Protein AF-Q2IJP0-F1 (afdb_monomer_lite)

pLDDT: mean 80.89, std 16.35, range [37.72, 96.31]

Structure (mmCIF, N/CA/C/O backbone):
data_AF-Q2IJP0-F1
#
_entry.id   AF-Q2IJP0-F1
#
loop_
_atom_site.group_PDB
_atom_site.id
_atom_site.type_symbol
_atom_site.label_atom_id
_atom_site.label_alt_id
_atom_site.label_comp_id
_atom_site.label_asym_id
_atom_site.label_entity_id
_atom_site.label_seq_id
_atom_site.pdbx_PDB_ins_code
_atom_site.Cartn_x
_atom_site.Cartn_y
_atom_site.Cartn_z
_atom_site.occupancy
_atom_site.B_iso_or_equiv
_atom_site.auth_seq_id
_atom_site.auth_comp_id
_atom_site.auth_asym_id
_atom_site.auth_atom_id
_atom_site.pdbx_PDB_model_num
ATOM 1 N N . MET A 1 1 ? -20.922 7.094 10.586 1.00 50.00 1 MET A N 1
ATOM 2 C CA . MET A 1 1 ? -19.896 6.319 11.322 1.00 50.00 1 MET A CA 1
ATOM 3 C C . MET A 1 1 ? -20.159 4.842 11.074 1.00 50.00 1 MET A C 1
ATOM 5 O O . MET A 1 1 ? -21.201 4.371 11.501 1.00 50.00 1 MET A O 1
ATOM 9 N N . CYS A 1 2 ? -19.277 4.141 10.351 1.00 57.09 2 CYS A N 1
ATOM 10 C CA . CYS A 1 2 ? -19.444 2.716 10.001 1.00 57.09 2 CYS A CA 1
ATOM 11 C C . CYS A 1 2 ? -18.983 1.756 11.111 1.00 57.09 2 CYS A C 1
ATOM 13 O O . CYS A 1 2 ? -19.172 0.549 11.014 1.00 57.09 2 CYS A O 1
ATOM 15 N N . HIS A 1 3 ? -18.409 2.290 12.188 1.00 62.81 3 HIS A N 1
ATOM 16 C CA . HIS A 1 3 ? -18.015 1.566 13.387 1.00 62.81 3 HIS A CA 1
ATOM 17 C C . HIS A 1 3 ? -18.399 2.374 14.630 1.00 62.81 3 HIS A C 1
ATOM 19 O O . HIS A 1 3 ? -18.517 3.600 14.587 1.00 62.81 3 HIS A O 1
ATOM 25 N N . THR A 1 4 ? -18.607 1.676 15.738 1.00 60.59 4 THR A N 1
ATOM 26 C CA . THR A 1 4 ? -18.962 2.236 17.039 1.00 60.59 4 THR A CA 1
ATOM 27 C C . THR A 1 4 ? -17.952 1.771 18.072 1.00 60.59 4 THR A C 1
ATOM 29 O O . THR A 1 4 ? -17.681 0.573 18.182 1.00 60.59 4 THR A O 1
ATOM 32 N N . LEU A 1 5 ? -17.431 2.718 18.848 1.00 58.94 5 LEU A N 1
ATOM 33 C CA . LEU A 1 5 ? -16.660 2.435 20.048 1.00 58.94 5 LEU A CA 1
ATOM 34 C C . LEU A 1 5 ? -17.530 2.781 21.257 1.00 58.94 5 LEU A C 1
ATOM 36 O O . LEU A 1 5 ? -17.783 3.952 21.526 1.00 58.94 5 LEU A O 1
ATOM 40 N N . ALA A 1 6 ? -18.007 1.765 21.971 1.00 57.66 6 ALA A N 1
ATOM 41 C CA . ALA A 1 6 ? -18.849 1.951 23.149 1.00 57.66 6 ALA A CA 1
ATOM 42 C C . ALA A 1 6 ? -18.318 1.104 24.306 1.00 57.66 6 ALA A C 1
ATOM 44 O O . ALA A 1 6 ? -18.223 -0.117 24.192 1.00 57.66 6 ALA A O 1
ATOM 45 N N . ARG A 1 7 ? -17.978 1.751 25.432 1.00 59.66 7 ARG A N 1
ATOM 46 C CA . ARG A 1 7 ? -17.479 1.086 26.655 1.00 59.66 7 ARG A CA 1
ATOM 47 C C . ARG A 1 7 ? -16.293 0.142 26.387 1.00 59.66 7 ARG A C 1
ATOM 49 O O . ARG A 1 7 ? -16.276 -0.992 26.853 1.00 59.66 7 ARG A O 1
ATOM 56 N N . GLY A 1 8 ? -15.346 0.589 25.562 1.00 58.34 8 GLY A N 1
ATOM 57 C CA . GLY A 1 8 ? -14.178 -0.202 25.172 1.00 58.34 8 GLY A CA 1
ATOM 58 C C . GLY A 1 8 ? -14.460 -1.292 24.138 1.00 58.34 8 GLY A C 1
ATOM 59 O O . GLY A 1 8 ? -13.519 -1.891 23.658 1.00 58.34 8 GLY A O 1
ATOM 60 N N . ARG A 1 9 ? -15.702 -1.556 23.717 1.00 59.53 9 ARG A N 1
ATOM 61 C CA . ARG A 1 9 ? -15.970 -2.529 22.645 1.00 59.53 9 ARG A CA 1
ATOM 62 C C . ARG A 1 9 ? -15.964 -1.857 21.280 1.00 59.53 9 ARG A C 1
ATOM 64 O O . ARG A 1 9 ? -16.695 -0.886 21.074 1.00 59.53 9 ARG A O 1
ATOM 71 N N . PHE A 1 10 ? -15.164 -2.392 20.361 1.00 69.06 10 PHE A N 1
ATOM 72 C CA . PHE A 1 10 ? -15.124 -1.980 18.959 1.00 69.06 10 PHE A CA 1
ATOM 73 C C . PHE A 1 10 ? -16.057 -2.874 18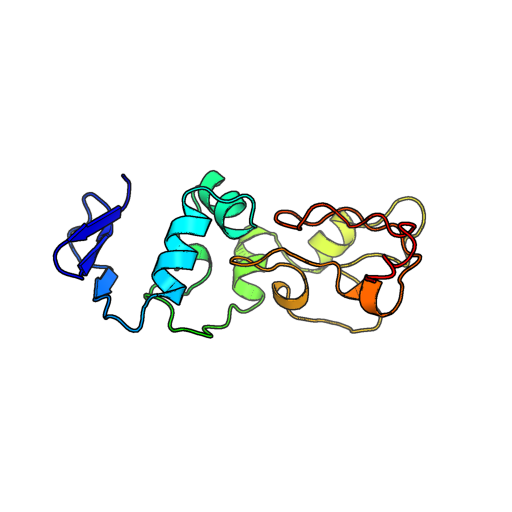.140 1.00 69.06 10 PHE A C 1
ATOM 75 O O . PHE A 1 10 ? -16.029 -4.098 18.269 1.00 69.06 10 PHE A O 1
ATOM 82 N N . GLY A 1 11 ? -16.900 -2.281 17.302 1.00 65.94 11 GLY A N 1
ATOM 83 C CA . GLY A 1 11 ? -17.802 -3.020 16.422 1.00 65.94 11 GLY A CA 1
ATOM 84 C C . GLY A 1 11 ? -18.221 -2.193 15.217 1.00 65.94 11 GLY A C 1
ATOM 85 O O . GLY A 1 11 ? -18.017 -0.983 15.192 1.00 65.94 11 GLY A O 1
ATOM 86 N N . LEU A 1 12 ? -18.812 -2.847 14.220 1.00 58.81 12 LEU A N 1
ATOM 87 C CA . LEU A 1 12 ? -19.403 -2.174 13.063 1.00 58.81 12 LEU A CA 1
ATOM 88 C C . LE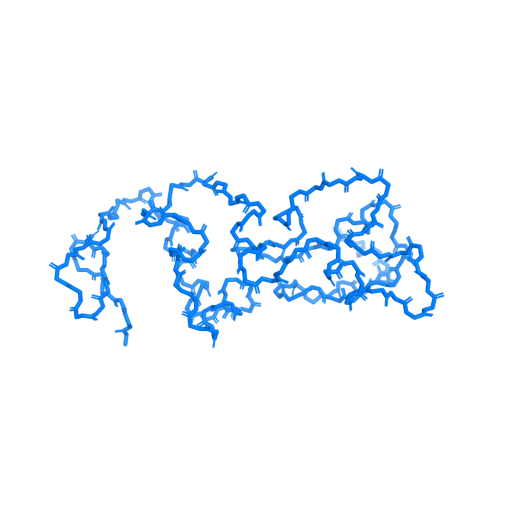U A 1 12 ? -20.749 -1.551 13.447 1.00 58.81 12 LEU A C 1
ATOM 90 O O . LEU A 1 12 ? -21.517 -2.137 14.212 1.00 58.81 12 LEU A O 1
ATOM 94 N N . ALA A 1 13 ? -21.059 -0.382 12.892 1.00 52.81 13 ALA A N 1
ATOM 95 C CA . ALA A 1 13 ? -22.366 0.236 13.047 1.00 52.81 13 ALA A CA 1
ATOM 96 C C . ALA A 1 13 ? -23.431 -0.686 12.429 1.00 52.81 13 ALA A C 1
ATOM 98 O O . ALA A 1 13 ? -23.380 -0.998 11.244 1.00 52.81 13 ALA A O 1
ATOM 99 N N . GLY A 1 14 ? -24.360 -1.174 13.258 1.00 56.47 14 GLY A N 1
ATOM 100 C CA . GLY A 1 14 ? -25.366 -2.173 12.865 1.00 56.47 14 GLY A CA 1
ATOM 101 C C . GLY A 1 14 ? -24.920 -3.641 12.980 1.00 56.47 14 GLY A C 1
ATOM 102 O O . GLY A 1 14 ? -25.727 -4.542 12.756 1.00 56.47 14 GLY A O 1
ATOM 103 N N . GLY A 1 15 ? -23.670 -3.913 13.371 1.00 58.25 15 GLY A N 1
ATOM 104 C CA . GLY A 1 15 ? -23.167 -5.266 13.611 1.00 58.25 15 GLY A CA 1
ATOM 105 C C . GLY A 1 15 ? -23.674 -5.852 14.934 1.00 58.25 15 GLY A C 1
ATOM 106 O O . GLY A 1 15 ? -23.574 -5.225 15.984 1.00 58.25 15 GLY A O 1
ATOM 107 N N . LYS A 1 16 ? -24.192 -7.089 14.908 1.00 51.75 16 LYS A N 1
ATOM 108 C CA . LYS A 1 16 ? -24.741 -7.761 16.107 1.00 51.75 16 LYS A CA 1
ATOM 109 C C . LYS A 1 16 ? -23.672 -8.284 17.079 1.00 51.75 16 LYS A C 1
ATOM 111 O O . LYS A 1 16 ? -24.013 -8.669 18.194 1.00 51.75 16 LYS A O 1
ATOM 116 N N . LYS A 1 17 ? -22.397 -8.332 16.670 1.00 55.59 17 LYS A N 1
ATOM 117 C CA . LYS A 1 17 ? -21.271 -8.793 17.498 1.00 55.59 17 LYS A CA 1
ATOM 118 C C . LYS A 1 17 ? -20.146 -7.749 17.508 1.00 55.59 17 LYS A C 1
ATOM 120 O O . LYS A 1 17 ? -19.789 -7.260 16.436 1.00 55.59 17 LYS A O 1
ATOM 125 N N . PRO A 1 18 ? -19.580 -7.415 18.682 1.00 62.53 18 PRO A N 1
ATOM 126 C CA . PRO A 1 18 ? -18.354 -6.628 18.753 1.00 62.53 18 PRO A CA 1
ATOM 127 C C . PRO A 1 18 ? -17.196 -7.413 18.124 1.00 62.53 18 PRO A C 1
ATOM 129 O O . PRO A 1 18 ? -17.104 -8.626 18.302 1.00 62.53 18 PRO A O 1
ATOM 132 N N . LEU A 1 19 ? -16.328 -6.709 17.397 1.00 63.22 19 LEU A N 1
ATOM 133 C CA . LEU A 1 19 ? -15.101 -7.247 16.803 1.00 63.22 19 LEU A CA 1
ATOM 134 C C . LEU A 1 19 ? -13.990 -7.432 17.854 1.00 63.22 19 LEU A C 1
ATOM 136 O O . LEU A 1 19 ? -13.045 -8.171 17.609 1.00 63.22 19 LEU A O 1
ATOM 140 N N . GLY A 1 20 ? -14.104 -6.785 19.023 1.00 65.69 20 GLY A N 1
ATOM 141 C CA . GLY A 1 20 ? -13.184 -6.958 20.154 1.00 65.69 20 GLY A CA 1
ATOM 142 C C . GLY A 1 20 ? -13.354 -5.912 21.263 1.00 65.69 20 GLY A C 1
ATOM 143 O O . GLY A 1 20 ? -14.287 -5.100 21.228 1.00 65.69 20 GLY A O 1
ATOM 144 N N . THR A 1 21 ? -12.447 -5.938 22.246 1.00 62.09 21 THR A N 1
ATOM 145 C CA . THR A 1 21 ? -12.364 -4.981 23.367 1.00 62.09 21 THR A CA 1
ATOM 146 C C . THR A 1 21 ? -11.026 -4.244 23.304 1.00 62.09 21 THR A C 1
ATOM 148 O O . THR A 1 21 ? -10.004 -4.894 23.140 1.00 62.09 21 THR A O 1
ATOM 151 N N . LEU A 1 22 ? -11.042 -2.917 23.446 1.00 62.84 22 LEU A N 1
ATOM 152 C CA . LEU A 1 22 ? -9.878 -2.040 23.480 1.00 62.84 22 LEU A CA 1
ATOM 153 C C . LEU A 1 22 ? -9.517 -1.656 24.929 1.00 62.84 22 LEU A C 1
ATOM 155 O O . LEU A 1 22 ? -10.303 -0.980 25.598 1.00 62.84 22 LEU A O 1
ATOM 159 N N . ALA A 1 23 ? -8.333 -2.043 25.391 1.00 64.88 23 ALA A N 1
ATOM 160 C CA . ALA A 1 23 ? -7.656 -1.609 26.609 1.00 64.88 23 ALA A CA 1
ATOM 161 C C . ALA A 1 23 ? -6.825 -0.319 26.395 1.00 64.88 23 ALA A C 1
ATOM 163 O O . ALA A 1 23 ? -6.734 0.226 25.292 1.00 64.88 23 ALA A O 1
ATOM 164 N N . GLU A 1 24 ? -6.208 0.202 27.464 1.00 55.88 24 GLU A N 1
ATOM 165 C CA . GLU A 1 24 ? -5.291 1.359 27.397 1.00 55.88 24 GLU A CA 1
ATOM 166 C C . GLU A 1 24 ? -4.040 1.090 26.541 1.00 55.88 24 GLU A C 1
ATOM 168 O O . GLU A 1 24 ? -3.521 2.012 25.913 1.00 55.88 24 GLU A O 1
ATOM 173 N N . GLY A 1 25 ? -3.610 -0.173 26.434 1.00 61.72 25 GLY A N 1
ATOM 174 C CA . GLY A 1 25 ? -2.506 -0.599 25.564 1.00 61.72 25 GLY A CA 1
ATOM 175 C C . GLY A 1 25 ? -2.779 -0.456 24.060 1.00 61.72 25 GLY A C 1
ATOM 176 O O . GLY A 1 25 ? -1.845 -0.486 23.265 1.00 61.72 25 GLY A O 1
ATOM 177 N N . ASP A 1 26 ? -4.027 -0.208 23.652 1.00 71.12 26 ASP A N 1
ATOM 178 C CA . ASP A 1 26 ? -4.441 -0.188 22.241 1.00 71.12 26 ASP A CA 1
ATOM 179 C C . ASP A 1 26 ? -4.285 1.174 21.558 1.00 71.12 26 ASP A C 1
ATOM 181 O O . ASP A 1 26 ? -4.915 1.464 20.537 1.00 71.12 26 ASP A O 1
ATOM 185 N N . ALA A 1 27 ? -3.433 2.047 22.098 1.00 77.81 27 ALA A N 1
ATOM 186 C CA . ALA A 1 27 ? -3.092 3.313 21.457 1.00 77.81 27 ALA A CA 1
ATOM 187 C C . ALA A 1 27 ? -2.603 3.148 19.996 1.00 77.81 27 ALA A C 1
ATOM 189 O O . ALA A 1 27 ? -3.037 3.941 19.155 1.00 77.81 27 ALA A O 1
ATOM 190 N N . PRO A 1 28 ? -1.770 2.142 19.638 1.00 81.38 28 PRO A N 1
ATOM 191 C CA . PRO A 1 28 ? -1.374 1.909 18.246 1.00 81.38 28 PRO A CA 1
ATOM 192 C C . PRO A 1 28 ? -2.567 1.624 17.336 1.00 81.38 28 PRO A C 1
ATOM 194 O O . PRO A 1 28 ? -2.702 2.220 16.272 1.00 81.38 28 PRO A O 1
ATOM 197 N N . LEU A 1 29 ? -3.482 0.786 17.802 1.00 80.12 29 LEU A N 1
ATOM 198 C CA . LEU A 1 29 ? -4.673 0.395 17.068 1.00 80.12 29 LEU A CA 1
ATOM 199 C C . LEU A 1 29 ? -5.674 1.550 16.913 1.00 80.12 29 LEU A C 1
ATOM 201 O O . LEU A 1 29 ? -6.272 1.716 15.853 1.00 80.12 29 LEU A O 1
ATOM 205 N N . ARG A 1 30 ? -5.817 2.412 17.928 1.00 80.75 30 ARG A N 1
ATOM 206 C CA . ARG A 1 30 ? -6.602 3.654 17.812 1.00 80.75 30 ARG A CA 1
ATOM 207 C C . ARG A 1 30 ? -6.000 4.611 16.784 1.00 80.75 30 ARG A C 1
ATOM 209 O O . ARG A 1 30 ? -6.750 5.214 16.021 1.00 80.75 30 ARG A O 1
ATOM 216 N N . ARG A 1 31 ? -4.668 4.740 16.744 1.00 86.38 31 ARG A N 1
ATOM 217 C CA . ARG A 1 31 ? -3.971 5.543 15.724 1.00 86.38 31 ARG A CA 1
ATOM 218 C C . ARG A 1 31 ? -4.163 4.961 14.327 1.00 86.38 31 ARG A C 1
ATOM 220 O O . ARG A 1 31 ? -4.488 5.716 13.422 1.00 86.38 31 ARG A O 1
ATOM 227 N N . ALA A 1 32 ? -4.040 3.644 14.171 1.00 88.19 32 ALA A N 1
ATOM 228 C CA . ALA A 1 32 ? -4.297 2.959 12.907 1.00 88.19 32 ALA A CA 1
ATOM 229 C C . ALA A 1 32 ? -5.750 3.151 12.441 1.00 88.19 32 ALA A C 1
ATOM 231 O O . ALA A 1 32 ? -5.987 3.482 11.286 1.00 88.19 32 ALA A O 1
ATOM 232 N N . ALA A 1 33 ? -6.730 3.045 13.345 1.00 85.75 33 ALA A N 1
ATOM 233 C CA . ALA A 1 33 ? -8.134 3.293 13.018 1.00 85.75 33 ALA A CA 1
ATOM 234 C C . ALA A 1 33 ? -8.395 4.754 12.608 1.00 85.75 33 ALA A C 1
ATOM 236 O O . ALA A 1 33 ? -9.137 5.006 11.660 1.00 85.75 33 ALA A O 1
ATOM 237 N N . ALA A 1 34 ? -7.778 5.719 13.298 1.00 87.75 34 ALA A N 1
ATOM 238 C CA . ALA A 1 34 ? -7.862 7.132 12.929 1.00 87.75 34 ALA A CA 1
ATOM 239 C C . ALA A 1 34 ? -7.180 7.414 11.582 1.00 87.75 34 ALA A C 1
ATOM 241 O O . ALA A 1 34 ? -7.704 8.191 10.786 1.00 87.75 34 ALA A O 1
ATOM 242 N N . SER A 1 35 ? -6.046 6.758 11.318 1.00 91.12 35 SER A N 1
ATOM 243 C CA . SER A 1 35 ? -5.342 6.849 10.044 1.00 91.12 35 SER A CA 1
ATOM 244 C C . SER A 1 35 ? -6.204 6.313 8.906 1.00 91.12 35 SER A C 1
ATOM 246 O O . SER A 1 35 ? -6.531 7.064 7.992 1.00 91.12 35 SER A O 1
ATOM 248 N N . TRP A 1 36 ? -6.695 5.080 9.028 1.00 90.94 36 TRP A N 1
ATOM 249 C CA . TRP A 1 36 ? -7.609 4.464 8.069 1.00 90.94 36 TRP A CA 1
ATOM 250 C C . TRP A 1 36 ? -8.833 5.348 7.781 1.00 90.94 36 TRP A C 1
ATOM 252 O O . TRP A 1 36 ? -9.253 5.475 6.636 1.00 90.94 36 TRP A O 1
ATOM 262 N N . ALA A 1 37 ? -9.380 6.026 8.794 1.00 87.81 37 ALA A N 1
ATOM 263 C CA . ALA A 1 37 ? -10.565 6.864 8.628 1.00 87.81 37 ALA A CA 1
ATOM 264 C C . ALA A 1 37 ? -10.332 8.180 7.859 1.00 87.81 37 ALA A C 1
ATOM 266 O O . ALA A 1 37 ? -11.309 8.771 7.396 1.00 87.81 37 ALA A O 1
ATOM 267 N N . GLY A 1 38 ? -9.098 8.684 7.738 1.00 84.69 38 GLY A N 1
ATOM 268 C CA . GLY A 1 38 ? -8.917 10.023 7.165 1.00 84.69 38 GLY A CA 1
ATOM 269 C C . GLY A 1 38 ? -7.499 10.538 6.938 1.00 84.69 38 GLY A C 1
ATOM 270 O O . GLY A 1 38 ? -7.352 11.727 6.659 1.00 84.69 38 GLY A O 1
ATOM 271 N N . SER A 1 39 ? -6.462 9.710 7.051 1.00 92.81 39 SER A N 1
ATOM 272 C CA . SER A 1 39 ? -5.098 10.129 6.719 1.00 92.81 39 SER A CA 1
ATOM 273 C C . SER A 1 39 ? -4.849 10.147 5.204 1.00 92.81 39 SER A C 1
ATOM 275 O O . SER A 1 39 ? -5.737 9.926 4.373 1.00 92.81 39 SER A O 1
ATOM 277 N N . THR A 1 40 ? -3.603 10.438 4.834 1.00 93.00 40 THR A N 1
ATOM 278 C CA . THR A 1 40 ? -3.086 10.292 3.471 1.00 93.00 40 THR A CA 1
ATOM 279 C C . THR A 1 40 ? -2.320 8.988 3.263 1.00 93.00 40 THR A C 1
ATOM 281 O O . THR A 1 40 ? -1.802 8.792 2.169 1.00 93.00 40 THR A O 1
ATOM 284 N N . LEU A 1 41 ? -2.225 8.125 4.280 1.00 95.31 41 LEU A N 1
ATOM 285 C CA . LEU A 1 41 ? -1.452 6.884 4.247 1.00 95.31 41 LEU A CA 1
ATOM 286 C C . LEU A 1 41 ? -2.168 5.794 3.431 1.00 95.31 41 LEU A C 1
ATOM 288 O O . LEU A 1 41 ? -3.296 5.967 2.954 1.00 95.31 41 LEU A O 1
ATOM 292 N N . LEU A 1 42 ? -1.487 4.667 3.219 1.00 96.12 42 LEU A N 1
ATOM 293 C CA . LEU A 1 42 ? -1.986 3.589 2.364 1.00 96.12 42 LEU A CA 1
ATOM 294 C C . LEU A 1 42 ? -3.243 2.917 2.942 1.00 96.12 42 LEU A C 1
ATOM 296 O O . LEU A 1 42 ? -4.103 2.477 2.178 1.00 96.12 42 LEU A O 1
ATOM 300 N N . ASP A 1 43 ? -3.386 2.861 4.267 1.00 93.88 43 ASP A N 1
ATOM 301 C CA . ASP A 1 43 ? -4.600 2.370 4.922 1.00 93.88 43 ASP A CA 1
ATOM 302 C C . ASP A 1 43 ? -5.837 3.207 4.561 1.00 93.88 43 ASP A C 1
ATOM 304 O O . ASP A 1 43 ? -6.883 2.644 4.249 1.00 93.88 43 ASP A O 1
ATOM 308 N N . ALA A 1 44 ? -5.709 4.532 4.510 1.00 92.94 44 ALA A N 1
ATOM 309 C CA . ALA A 1 44 ? -6.770 5.446 4.112 1.00 92.94 44 ALA A CA 1
ATOM 310 C C . ALA A 1 44 ? -7.093 5.347 2.614 1.00 92.94 44 ALA A C 1
ATOM 312 O O . ALA A 1 44 ? -8.242 5.528 2.210 1.00 92.94 44 ALA A O 1
ATOM 313 N N . ALA A 1 45 ? -6.103 5.041 1.768 1.00 94.50 45 ALA A N 1
ATOM 314 C CA . ALA A 1 45 ? -6.347 4.748 0.355 1.00 94.50 45 ALA A CA 1
ATOM 315 C C . ALA A 1 45 ? -7.216 3.488 0.188 1.00 94.50 45 ALA A C 1
ATOM 317 O O . ALA A 1 45 ? -8.169 3.498 -0.588 1.00 94.50 45 ALA A O 1
ATOM 318 N N . HIS A 1 46 ? -6.945 2.445 0.975 1.00 94.31 46 HIS A N 1
ATOM 319 C CA . HIS A 1 46 ? -7.763 1.232 1.017 1.00 94.31 46 HIS A CA 1
ATOM 320 C C . HIS A 1 46 ? -9.139 1.473 1.651 1.00 94.31 46 HIS A C 1
ATOM 322 O O . HIS A 1 46 ? -10.137 0.951 1.158 1.00 94.31 46 HIS A O 1
ATOM 328 N N . ALA A 1 47 ? -9.228 2.324 2.676 1.00 91.19 47 ALA A N 1
ATOM 329 C CA . ALA A 1 47 ? -10.501 2.734 3.266 1.00 91.19 47 ALA A CA 1
ATOM 330 C C . ALA A 1 47 ? -11.431 3.393 2.237 1.00 91.19 47 ALA A C 1
ATOM 332 O O . ALA A 1 47 ? -12.619 3.088 2.190 1.00 91.19 47 ALA A O 1
ATOM 333 N N . LYS A 1 48 ? -10.884 4.260 1.371 1.00 91.81 48 LYS A N 1
ATOM 334 C CA . LYS A 1 48 ? -11.622 4.906 0.268 1.00 91.81 48 LYS A CA 1
ATOM 335 C C . LYS A 1 48 ? -12.102 3.920 -0.801 1.00 91.81 48 LYS A C 1
ATOM 337 O O . LYS A 1 48 ? -13.011 4.256 -1.550 1.00 91.81 48 LYS A O 1
ATOM 342 N N . ALA A 1 49 ? -11.490 2.741 -0.873 1.00 92.00 49 ALA A N 1
ATOM 343 C CA . ALA A 1 49 ? -11.898 1.636 -1.734 1.00 92.00 49 ALA A CA 1
ATOM 344 C C . ALA A 1 49 ? -12.794 0.616 -0.997 1.00 92.00 49 ALA A C 1
ATOM 346 O O . ALA A 1 49 ? -12.899 -0.529 -1.430 1.00 92.00 49 ALA A O 1
ATOM 347 N N . ASP A 1 50 ? -13.403 1.012 0.129 1.00 89.00 50 ASP A N 1
ATOM 348 C CA . ASP A 1 50 ? -14.279 0.186 0.971 1.00 89.00 50 ASP A CA 1
ATOM 349 C C . ASP A 1 50 ? -13.618 -1.088 1.540 1.00 89.00 50 ASP A C 1
ATOM 351 O O . ASP A 1 50 ? -14.290 -2.046 1.936 1.00 89.00 50 ASP A O 1
ATOM 355 N N . VAL A 1 51 ? -12.285 -1.104 1.658 1.00 88.25 51 VAL A N 1
ATOM 356 C CA . VAL A 1 51 ? -11.547 -2.219 2.265 1.00 88.25 51 VAL A CA 1
ATOM 357 C C . VAL A 1 51 ? -11.482 -2.040 3.782 1.00 88.25 51 VAL A C 1
ATOM 359 O O . VAL A 1 51 ? -10.789 -1.169 4.313 1.00 88.25 51 VAL A O 1
ATOM 362 N N . ALA A 1 52 ? -12.206 -2.899 4.499 1.00 87.06 52 ALA A N 1
ATOM 363 C CA . ALA A 1 52 ? -12.191 -2.954 5.960 1.00 87.06 52 ALA A CA 1
ATOM 364 C C . ALA A 1 52 ? -10.889 -3.569 6.511 1.00 87.06 52 ALA A C 1
ATOM 366 O O . ALA A 1 52 ? -10.175 -4.276 5.805 1.00 87.06 52 ALA A O 1
ATOM 367 N N . CYS A 1 53 ? -10.628 -3.397 7.814 1.00 85.00 53 CYS A N 1
ATOM 368 C CA . CYS A 1 53 ? -9.428 -3.914 8.495 1.00 85.00 53 CYS A CA 1
ATOM 369 C C . CYS A 1 53 ? -9.187 -5.414 8.237 1.00 85.00 53 CYS A C 1
ATOM 371 O O . CYS A 1 53 ? -8.054 -5.845 8.040 1.00 85.00 53 CYS A O 1
ATOM 373 N N . ALA A 1 54 ? -10.266 -6.204 8.198 1.00 84.31 54 ALA A N 1
ATOM 374 C CA . ALA A 1 54 ? -10.219 -7.644 7.952 1.00 84.31 54 ALA A CA 1
ATOM 375 C C . ALA A 1 54 ? -9.787 -8.020 6.522 1.00 84.31 54 ALA A C 1
ATOM 377 O O . ALA A 1 54 ? -9.398 -9.165 6.307 1.00 84.31 54 ALA A O 1
ATOM 378 N N . GLY A 1 55 ? -9.833 -7.078 5.571 1.00 86.88 55 GLY A N 1
ATOM 379 C CA . GLY A 1 55 ? -9.315 -7.269 4.216 1.00 86.88 55 GLY A CA 1
ATOM 380 C C . GLY A 1 55 ? -7.811 -7.543 4.208 1.00 86.88 55 GLY A C 1
ATOM 381 O O . GLY A 1 55 ? -7.350 -8.366 3.425 1.00 86.88 55 GLY A O 1
ATOM 382 N N . CYS A 1 56 ? -7.075 -6.946 5.150 1.00 89.56 56 CYS A N 1
ATOM 383 C CA . CYS A 1 56 ? -5.653 -7.224 5.354 1.00 89.56 56 CYS A CA 1
ATOM 384 C C . CYS A 1 56 ? -5.417 -8.172 6.547 1.00 89.56 56 CYS A C 1
ATOM 386 O O . CYS A 1 56 ? -4.639 -9.115 6.443 1.00 89.56 56 CYS A O 1
ATOM 388 N N . HIS A 1 57 ? -6.120 -7.975 7.672 1.00 86.88 57 HIS A N 1
ATOM 389 C CA . HIS A 1 57 ? -5.814 -8.605 8.970 1.00 86.88 57 HIS A CA 1
ATOM 390 C C . HIS A 1 57 ? -6.691 -9.812 9.366 1.00 86.88 57 HIS A C 1
ATOM 392 O O . HIS A 1 57 ? -7.152 -9.896 10.499 1.00 86.88 57 HIS A O 1
ATOM 398 N N . ALA A 1 58 ? -6.940 -10.760 8.460 1.00 72.69 58 ALA A N 1
ATOM 399 C CA . ALA A 1 58 ? -7.495 -12.100 8.755 1.00 72.69 58 ALA A CA 1
ATOM 400 C C . ALA A 1 58 ? -8.594 -12.207 9.856 1.00 72.69 58 ALA A C 1
ATOM 402 O O . ALA A 1 58 ? -8.618 -13.153 10.642 1.00 72.69 58 ALA A O 1
ATOM 403 N N . 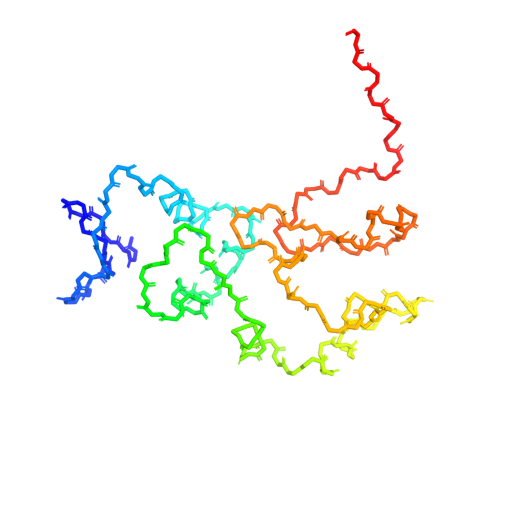GLY A 1 59 ? -9.549 -11.270 9.894 1.00 66.75 59 GLY A N 1
ATOM 404 C CA . GLY A 1 59 ? -10.811 -11.385 10.643 1.00 66.75 59 GLY A CA 1
ATOM 405 C C . GLY A 1 59 ? -10.774 -11.154 12.162 1.00 66.75 59 GLY A C 1
ATOM 406 O O . GLY A 1 59 ? -11.846 -11.040 12.757 1.00 66.75 59 GLY A O 1
ATOM 407 N N . ALA A 1 60 ? -9.601 -11.029 12.785 1.00 65.12 60 ALA A N 1
ATOM 408 C CA . ALA A 1 60 ? -9.469 -10.621 14.183 1.00 65.12 60 ALA A CA 1
ATOM 409 C C . ALA A 1 60 ? -9.029 -9.158 14.289 1.00 65.12 60 ALA A C 1
ATOM 411 O O . ALA A 1 60 ? -8.552 -8.550 13.332 1.00 65.12 60 ALA A O 1
ATOM 412 N N . LEU A 1 61 ? -9.213 -8.585 15.474 1.00 68.38 61 LEU A N 1
ATOM 413 C CA . LEU A 1 61 ? -8.640 -7.293 15.809 1.00 68.38 61 LEU A CA 1
ATOM 414 C C . LEU A 1 61 ? -7.111 -7.477 15.908 1.00 68.38 61 LEU A C 1
ATOM 416 O O . LEU A 1 61 ? -6.681 -8.265 16.750 1.00 68.38 61 LEU A O 1
ATOM 420 N N . PRO A 1 62 ? -6.303 -6.858 15.024 1.00 71.88 62 PRO A N 1
ATOM 421 C CA . PRO A 1 62 ? -4.881 -7.166 14.948 1.00 71.88 62 PRO A CA 1
ATOM 422 C C . PRO A 1 62 ? -4.146 -6.708 16.205 1.00 71.88 62 PRO A C 1
ATOM 424 O O . PRO A 1 62 ? -4.358 -5.598 16.700 1.00 71.88 62 PRO A O 1
ATOM 427 N N . GLU A 1 63 ? -3.259 -7.568 16.697 1.00 74.50 63 GLU A N 1
ATOM 428 C CA . GLU A 1 63 ? -2.332 -7.227 17.771 1.00 74.50 63 GLU A CA 1
ATOM 429 C C . GLU A 1 63 ? -1.263 -6.245 17.273 1.00 74.50 63 GLU A C 1
ATOM 431 O O . GLU A 1 63 ? -0.997 -6.112 16.073 1.00 74.50 63 GLU A O 1
ATOM 436 N N . THR A 1 64 ? -0.623 -5.535 18.202 1.00 74.94 64 THR A N 1
ATOM 437 C CA . THR A 1 64 ? 0.502 -4.664 17.840 1.00 74.94 64 THR A CA 1
ATOM 438 C C . THR A 1 64 ? 1.638 -5.515 17.276 1.00 74.94 64 THR A C 1
ATOM 440 O O . THR A 1 64 ? 2.086 -6.453 17.925 1.00 74.94 64 THR A O 1
ATOM 443 N N . GLY A 1 65 ? 2.106 -5.173 16.074 1.00 74.38 65 GLY A N 1
ATOM 444 C CA . GLY A 1 65 ? 3.117 -5.959 15.362 1.00 74.38 65 GLY A CA 1
ATOM 445 C C . GLY A 1 65 ? 2.545 -7.093 14.509 1.00 74.38 65 GLY A C 1
ATOM 446 O O . GLY A 1 65 ? 3.322 -7.874 13.971 1.00 74.38 65 GLY A O 1
ATOM 447 N N . ALA A 1 66 ? 1.218 -7.182 14.352 1.00 81.00 66 ALA A N 1
ATOM 448 C CA . ALA A 1 66 ? 0.606 -8.122 13.420 1.00 81.00 66 ALA A CA 1
ATOM 449 C C . ALA A 1 66 ? 1.161 -7.927 12.001 1.00 81.00 66 ALA A C 1
ATOM 451 O O . ALA A 1 66 ? 1.061 -6.844 11.417 1.00 81.00 66 ALA A O 1
ATOM 452 N N . PHE A 1 67 ? 1.720 -9.001 11.456 1.00 84.81 67 PHE A N 1
ATOM 453 C CA . PHE A 1 67 ? 2.235 -9.053 10.099 1.00 84.81 67 PHE A CA 1
ATOM 454 C C . PHE A 1 67 ? 1.114 -9.365 9.096 1.00 84.81 67 PHE A C 1
ATOM 456 O O . PHE A 1 67 ? 0.114 -10.005 9.435 1.00 84.81 67 PHE A O 1
ATOM 463 N N . VAL A 1 68 ? 1.269 -8.882 7.863 1.00 90.88 68 VAL A N 1
ATOM 464 C CA . VAL A 1 68 ? 0.345 -9.135 6.753 1.00 90.88 68 VAL A CA 1
ATOM 465 C C . VAL A 1 68 ? 1.137 -9.784 5.629 1.00 90.88 68 VAL A C 1
ATOM 467 O O . VAL A 1 68 ? 1.987 -9.141 5.021 1.00 90.88 68 VAL A O 1
ATOM 470 N N . GLU A 1 69 ? 0.819 -11.049 5.370 1.00 92.56 69 GLU A N 1
ATOM 471 C CA . GLU A 1 69 ? 1.413 -11.855 4.302 1.00 92.56 69 GLU A CA 1
ATOM 472 C C . GLU A 1 69 ? 1.079 -11.300 2.909 1.00 92.56 69 GLU A C 1
ATOM 474 O O . GLU A 1 69 ? -0.034 -10.807 2.680 1.00 92.56 69 GLU A O 1
ATOM 479 N N . ASN A 1 70 ? 1.995 -11.485 1.952 1.00 95.38 70 ASN A N 1
ATOM 480 C CA . ASN A 1 70 ? 1.828 -11.073 0.551 1.00 95.38 70 ASN A CA 1
ATOM 481 C C . ASN A 1 70 ? 0.529 -11.583 -0.082 1.00 95.38 70 ASN A C 1
ATOM 483 O O . ASN A 1 70 ? -0.118 -10.852 -0.832 1.00 95.38 70 ASN A O 1
ATOM 487 N N . ASP A 1 71 ? 0.090 -12.793 0.268 1.00 94.62 71 ASP A N 1
ATOM 488 C CA . ASP A 1 71 ? -1.153 -13.389 -0.236 1.00 94.62 71 ASP A CA 1
ATOM 489 C C . ASP A 1 71 ? -2.382 -12.498 -0.010 1.00 94.62 71 ASP A C 1
ATOM 491 O O . ASP A 1 71 ? -3.313 -12.498 -0.818 1.00 94.62 71 ASP A O 1
ATOM 495 N N . ARG A 1 72 ? -2.393 -11.690 1.060 1.00 93.31 72 ARG A N 1
ATOM 496 C CA . ARG A 1 72 ? -3.482 -10.736 1.321 1.00 93.31 72 ARG A CA 1
ATOM 497 C C . ARG A 1 72 ? -3.509 -9.617 0.289 1.00 93.31 72 ARG A C 1
ATOM 499 O O . ARG A 1 72 ? -4.588 -9.208 -0.129 1.00 93.31 72 ARG A O 1
ATOM 506 N N . CYS A 1 73 ? -2.342 -9.159 -0.151 1.00 95.69 73 CYS A N 1
ATOM 507 C CA . CYS A 1 73 ? -2.205 -8.166 -1.210 1.00 95.69 73 CYS A CA 1
ATOM 508 C C . CYS A 1 73 ? -2.585 -8.775 -2.568 1.00 95.69 73 CYS A C 1
ATOM 510 O O . CYS A 1 73 ? -3.412 -8.222 -3.297 1.00 95.69 73 CYS A O 1
ATOM 512 N N . LEU A 1 74 ? -2.022 -9.944 -2.884 1.00 95.94 74 LEU A N 1
ATOM 513 C CA . LEU A 1 74 ? -2.186 -10.616 -4.177 1.00 95.94 74 LEU A CA 1
ATOM 514 C C . LEU A 1 74 ? -3.629 -11.080 -4.429 1.00 95.94 74 LEU A C 1
ATOM 516 O O . LEU A 1 74 ? -4.064 -11.114 -5.580 1.00 95.94 74 LEU A O 1
ATOM 520 N N . ALA A 1 75 ? -4.407 -11.351 -3.375 1.00 95.12 75 ALA A N 1
ATOM 521 C CA . ALA A 1 75 ? -5.828 -11.686 -3.486 1.00 95.12 75 ALA A CA 1
ATOM 522 C C . ALA A 1 75 ? -6.660 -10.621 -4.231 1.00 95.12 75 ALA A C 1
ATOM 524 O O . ALA A 1 75 ? -7.659 -10.964 -4.863 1.00 95.12 75 ALA A O 1
ATOM 525 N N . CYS A 1 76 ? -6.247 -9.348 -4.181 1.00 95.44 76 CYS A N 1
ATOM 526 C CA . CYS A 1 76 ? -6.927 -8.235 -4.855 1.00 95.44 76 CYS A CA 1
ATOM 527 C C . CYS A 1 76 ? -6.083 -7.607 -5.973 1.00 95.44 76 CYS A C 1
ATOM 529 O O . CYS A 1 76 ? -6.627 -7.181 -6.989 1.00 95.44 76 CYS A O 1
ATOM 531 N N . HIS A 1 77 ? -4.761 -7.540 -5.798 1.00 95.06 77 HIS A N 1
ATOM 532 C CA . HIS A 1 77 ? -3.845 -6.913 -6.755 1.00 95.06 77 HIS A CA 1
ATOM 533 C C . HIS A 1 77 ? -3.388 -7.855 -7.881 1.00 95.06 77 HIS A C 1
ATOM 535 O O . HIS A 1 77 ? -2.776 -7.401 -8.849 1.00 95.06 77 HIS A O 1
ATOM 541 N N . GLY A 1 78 ? -3.740 -9.140 -7.797 1.00 95.50 78 GLY A N 1
ATOM 542 C CA . GLY A 1 78 ? -3.384 -10.157 -8.780 1.00 95.50 78 GLY A CA 1
ATOM 543 C C . GLY A 1 78 ? -2.025 -10.804 -8.499 1.00 95.50 78 GLY A C 1
ATOM 544 O O . GLY A 1 78 ? -1.345 -10.437 -7.544 1.00 95.50 78 GLY A O 1
ATOM 545 N N . PRO A 1 79 ? -1.625 -11.794 -9.316 1.00 95.62 79 PRO A N 1
ATOM 546 C CA . PRO A 1 79 ? -0.375 -12.522 -9.121 1.00 95.62 79 PRO A CA 1
ATOM 547 C C . PRO A 1 79 ? 0.852 -11.640 -9.395 1.00 95.62 79 PRO A C 1
ATOM 549 O O . PRO A 1 79 ? 0.790 -10.710 -10.204 1.00 95.62 79 PRO A O 1
ATOM 552 N N . ALA A 1 80 ? 1.989 -11.982 -8.783 1.00 93.12 80 ALA A N 1
ATOM 553 C CA . ALA A 1 80 ? 3.234 -11.216 -8.880 1.00 93.12 80 ALA A CA 1
ATOM 554 C C . ALA A 1 80 ? 3.665 -10.931 -10.333 1.00 93.12 80 ALA A C 1
ATOM 556 O O . ALA A 1 80 ? 3.990 -9.793 -10.665 1.00 93.12 80 ALA A O 1
ATOM 557 N N . ASP A 1 81 ? 3.568 -11.911 -11.237 1.00 94.19 81 ASP A N 1
ATOM 558 C CA . ASP A 1 81 ? 3.929 -11.728 -12.652 1.00 94.19 81 ASP A CA 1
ATOM 559 C C . ASP A 1 81 ? 3.079 -10.660 -13.361 1.00 94.19 81 ASP A C 1
ATOM 561 O O . ASP A 1 81 ? 3.573 -9.917 -14.216 1.00 94.19 81 ASP A O 1
ATOM 565 N N . ALA A 1 82 ? 1.798 -10.547 -12.997 1.00 95.75 82 ALA A N 1
ATOM 566 C CA . ALA A 1 82 ? 0.923 -9.515 -13.543 1.00 95.75 82 ALA A CA 1
ATOM 567 C C . ALA A 1 82 ? 1.324 -8.125 -13.033 1.00 95.75 82 ALA A C 1
ATOM 569 O O . ALA A 1 82 ? 1.310 -7.170 -13.810 1.00 95.75 82 ALA A O 1
ATOM 570 N N . LEU A 1 83 ? 1.737 -8.023 -11.765 1.00 94.06 83 LEU A N 1
ATOM 571 C CA . LEU A 1 83 ? 2.251 -6.783 -11.181 1.00 94.06 83 LEU A CA 1
ATOM 572 C C . LEU A 1 83 ? 3.549 -6.349 -11.851 1.00 94.06 83 LEU A C 1
ATOM 574 O O . LEU A 1 83 ? 3.641 -5.207 -12.291 1.00 94.06 83 LEU A O 1
ATOM 578 N N . VAL A 1 84 ? 4.504 -7.269 -12.017 1.00 94.69 84 VAL A N 1
ATOM 579 C CA . VAL A 1 84 ? 5.763 -7.019 -12.734 1.00 94.69 84 VAL A CA 1
ATOM 580 C C . VAL A 1 84 ? 5.485 -6.437 -14.112 1.00 94.69 84 VAL A C 1
ATOM 582 O O . VAL A 1 84 ? 6.043 -5.401 -14.466 1.00 94.69 84 VAL A O 1
ATOM 585 N N . LYS A 1 85 ? 4.587 -7.058 -14.879 1.00 94.50 85 LYS A N 1
ATOM 586 C CA . LYS A 1 85 ? 4.229 -6.568 -16.211 1.00 94.50 85 LYS A CA 1
ATOM 587 C C . LYS A 1 85 ? 3.545 -5.199 -16.164 1.00 94.50 85 LYS A C 1
ATOM 589 O O . LYS A 1 85 ? 3.838 -4.337 -16.986 1.00 94.50 85 LYS A O 1
ATOM 594 N N . ALA A 1 86 ? 2.635 -4.987 -15.215 1.00 93.06 86 ALA A N 1
ATOM 595 C CA . ALA A 1 86 ? 1.893 -3.734 -15.083 1.00 93.06 86 ALA A CA 1
ATOM 596 C C . ALA A 1 86 ? 2.776 -2.552 -14.650 1.00 93.06 86 ALA A C 1
ATOM 598 O O . ALA A 1 86 ? 2.452 -1.402 -14.949 1.00 93.06 86 ALA A O 1
ATOM 599 N N . THR A 1 87 ? 3.883 -2.820 -13.956 1.00 92.56 87 THR A N 1
ATOM 600 C CA . THR A 1 87 ? 4.801 -1.791 -13.451 1.00 92.56 87 THR A CA 1
ATOM 601 C C . THR A 1 87 ? 6.118 -1.713 -14.203 1.00 92.56 87 THR A C 1
ATOM 603 O O . THR A 1 87 ? 7.056 -1.094 -13.702 1.00 92.56 87 THR A O 1
ATOM 606 N N . GLU A 1 88 ? 6.206 -2.305 -15.394 1.00 92.56 88 GLU A N 1
ATOM 607 C CA . GLU A 1 88 ? 7.398 -2.206 -16.227 1.00 92.56 88 GLU A CA 1
ATOM 608 C C . GLU A 1 88 ? 7.655 -0.739 -16.629 1.00 92.56 88 GLU A C 1
ATOM 610 O O . GLU A 1 88 ? 6.819 -0.102 -17.282 1.00 92.56 88 GLU A O 1
ATOM 615 N N . PRO A 1 89 ? 8.789 -0.148 -16.215 1.00 89.19 89 PRO A N 1
ATOM 616 C CA . PRO A 1 89 ? 9.110 1.230 -16.562 1.00 89.19 89 PRO A CA 1
ATOM 617 C C . PRO A 1 89 ? 9.534 1.337 -18.033 1.00 89.19 89 PRO A C 1
ATOM 619 O O . PRO A 1 89 ? 10.380 0.588 -18.512 1.00 89.19 89 PRO A O 1
ATOM 622 N N . ALA A 1 90 ? 9.006 2.340 -18.738 1.00 87.75 90 ALA A N 1
ATOM 623 C CA . ALA A 1 90 ? 9.234 2.510 -20.177 1.00 87.75 90 ALA A CA 1
ATOM 624 C C . ALA A 1 90 ? 10.696 2.811 -20.561 1.00 87.75 90 ALA A C 1
ATOM 626 O O . ALA A 1 90 ? 11.119 2.494 -21.668 1.00 87.75 90 ALA A O 1
ATOM 627 N N . VAL A 1 91 ? 11.452 3.463 -19.670 1.00 87.12 91 VAL A N 1
ATOM 628 C CA . VAL A 1 91 ? 12.813 3.953 -19.963 1.00 87.12 91 VAL A CA 1
ATOM 629 C C . VAL A 1 91 ? 13.895 3.008 -19.433 1.00 87.12 91 VAL A C 1
ATOM 631 O O . VAL A 1 91 ? 14.914 2.813 -20.089 1.00 87.12 91 VAL A O 1
ATOM 634 N N . HIS A 1 92 ? 13.681 2.408 -18.260 1.00 88.31 92 HIS A N 1
ATOM 635 C CA . HIS A 1 92 ? 14.673 1.570 -17.577 1.00 88.31 92 HIS A CA 1
ATOM 636 C C . HIS A 1 92 ? 14.058 0.249 -17.096 1.00 88.31 92 HIS A C 1
ATOM 638 O O . HIS A 1 92 ? 13.830 0.114 -15.892 1.00 88.31 92 HIS A O 1
ATOM 644 N N . PRO A 1 93 ? 13.755 -0.710 -17.997 1.00 86.25 93 PRO A N 1
ATOM 645 C CA . PRO A 1 93 ? 13.038 -1.951 -17.664 1.00 86.25 93 PRO A CA 1
ATOM 646 C C . PRO A 1 93 ? 13.675 -2.782 -16.537 1.00 86.25 93 PRO A C 1
ATOM 648 O O . PRO A 1 93 ? 12.988 -3.532 -15.847 1.00 86.25 93 PRO A O 1
ATOM 651 N N . ASP A 1 94 ? 14.981 -2.618 -16.318 1.00 86.06 94 ASP A N 1
ATOM 652 C CA . ASP A 1 94 ? 15.762 -3.222 -15.236 1.00 86.06 94 ASP A CA 1
ATOM 653 C C . ASP A 1 94 ? 15.445 -2.653 -13.839 1.00 86.06 94 ASP A C 1
ATOM 655 O O . ASP A 1 94 ? 15.814 -3.253 -12.832 1.00 8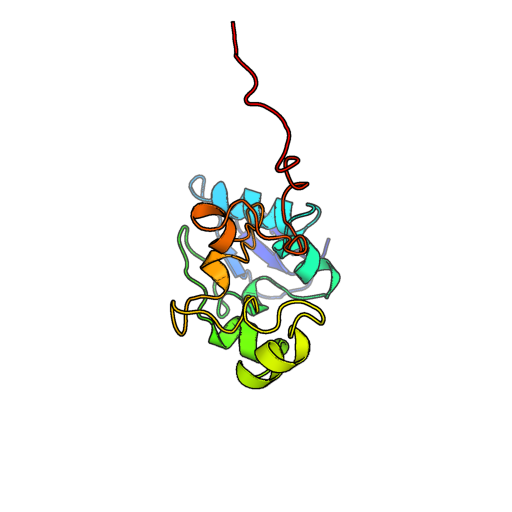6.06 94 ASP A O 1
ATOM 659 N N . ARG A 1 95 ? 14.737 -1.521 -13.755 1.00 90.81 95 ARG A N 1
ATOM 660 C CA . ARG A 1 95 ? 14.397 -0.812 -12.507 1.00 90.81 95 ARG A CA 1
ATOM 661 C C . ARG A 1 95 ? 12.944 -1.018 -12.089 1.00 90.81 95 ARG A C 1
ATOM 663 O O . ARG A 1 95 ? 12.293 -0.105 -11.579 1.00 90.81 95 ARG A O 1
ATOM 670 N N . ASN A 1 96 ? 12.413 -2.207 -12.343 1.00 93.19 96 ASN A N 1
ATOM 671 C CA . ASN A 1 96 ? 11.057 -2.554 -11.950 1.00 93.19 96 ASN A CA 1
ATOM 672 C C . ASN A 1 96 ? 11.000 -2.846 -10.435 1.00 93.19 96 ASN A C 1
ATOM 674 O O . ASN A 1 96 ? 11.665 -3.780 -9.984 1.00 93.19 96 ASN A O 1
ATOM 678 N N . PRO A 1 97 ? 10.201 -2.113 -9.634 1.00 93.12 97 PRO A N 1
ATOM 679 C CA . PRO A 1 97 ? 10.139 -2.321 -8.184 1.00 93.12 97 PRO A CA 1
ATOM 680 C C . PRO A 1 97 ? 9.619 -3.710 -7.788 1.00 93.12 97 PRO A C 1
ATOM 682 O O . PRO A 1 97 ? 9.940 -4.189 -6.707 1.00 93.12 97 PRO A O 1
ATOM 685 N N . HIS A 1 98 ? 8.866 -4.378 -8.666 1.00 95.44 98 HIS A N 1
ATOM 686 C CA . HIS A 1 98 ? 8.330 -5.718 -8.417 1.00 95.44 98 HIS A CA 1
ATOM 687 C C . HIS A 1 98 ? 9.207 -6.839 -8.992 1.00 95.44 98 HIS A C 1
ATOM 689 O O . HIS A 1 98 ? 8.857 -8.010 -8.885 1.00 95.44 98 HIS A O 1
ATOM 695 N N . ARG A 1 99 ? 10.352 -6.506 -9.604 1.00 94.75 99 ARG A N 1
ATOM 696 C CA . ARG A 1 99 ? 11.325 -7.483 -10.102 1.00 94.75 99 ARG A CA 1
ATOM 697 C C . ARG A 1 99 ? 12.741 -6.969 -9.876 1.00 94.75 99 ARG A C 1
ATOM 699 O O . ARG A 1 99 ? 13.294 -6.270 -10.721 1.00 94.75 99 ARG A O 1
ATOM 706 N N . SER A 1 100 ? 13.325 -7.345 -8.743 1.00 92.81 100 SER A N 1
ATOM 707 C CA . SER A 1 100 ? 14.643 -6.869 -8.317 1.00 92.81 100 SER A CA 1
ATOM 708 C C . SER A 1 100 ? 15.633 -8.009 -8.061 1.00 92.81 100 SER A C 1
ATOM 710 O O . SER A 1 100 ? 15.278 -9.188 -8.052 1.00 92.81 100 SER A O 1
ATOM 712 N N . HIS A 1 101 ? 16.891 -7.644 -7.804 1.00 94.62 101 HIS A N 1
ATOM 713 C CA . HIS A 1 101 ? 17.937 -8.581 -7.388 1.00 94.62 101 HIS A CA 1
ATOM 714 C C . HIS A 1 101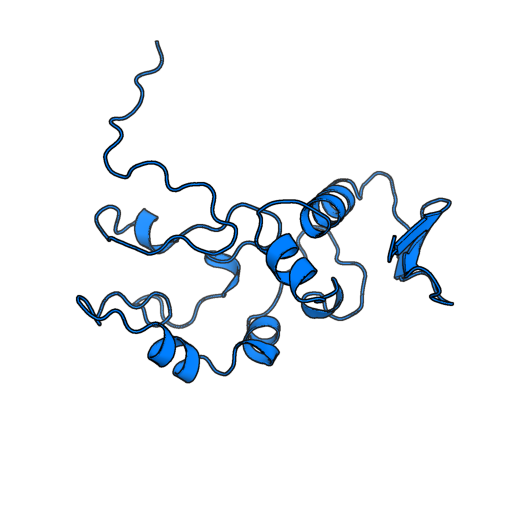 ? 17.749 -9.118 -5.956 1.00 94.62 101 HIS A C 1
ATOM 716 O O . HIS A 1 101 ? 18.527 -9.965 -5.527 1.00 94.62 101 HIS A O 1
ATOM 722 N N . LEU A 1 102 ? 16.763 -8.618 -5.202 1.00 94.50 102 LEU A N 1
ATOM 723 C CA . LEU A 1 102 ? 16.423 -9.121 -3.867 1.00 94.50 102 LEU A CA 1
ATOM 724 C C . LEU A 1 102 ? 15.546 -10.381 -3.927 1.00 94.50 102 LEU A C 1
ATOM 726 O O . LEU A 1 102 ? 15.355 -11.031 -2.906 1.00 94.50 102 LEU A O 1
ATOM 730 N N . GLY A 1 103 ? 15.040 -10.742 -5.112 1.00 93.44 103 GLY A N 1
ATOM 731 C CA . GLY A 1 103 ? 14.079 -11.829 -5.269 1.00 93.44 103 GLY A CA 1
ATOM 732 C C . GLY A 1 103 ? 12.679 -11.415 -4.816 1.00 93.44 103 GLY A C 1
ATOM 733 O O . GLY A 1 103 ? 12.273 -10.267 -5.010 1.00 93.44 103 GLY A O 1
ATOM 734 N N . GLU A 1 104 ? 11.941 -12.366 -4.248 1.00 92.62 104 GLU A N 1
ATOM 735 C CA . GLU A 1 104 ? 10.629 -12.116 -3.655 1.00 92.62 104 GLU A CA 1
ATOM 736 C C . GLU A 1 104 ? 10.800 -11.572 -2.232 1.00 92.62 104 GLU A C 1
ATOM 738 O O . GLU A 1 104 ? 11.461 -12.187 -1.397 1.00 92.62 104 GLU A O 1
ATOM 743 N N . ILE A 1 105 ? 10.226 -10.397 -1.979 1.00 94.94 105 ILE A N 1
ATOM 744 C CA . ILE A 1 105 ? 10.231 -9.721 -0.679 1.00 94.94 105 ILE A CA 1
ATOM 745 C C . ILE A 1 105 ? 8.807 -9.300 -0.321 1.00 94.94 105 ILE A C 1
ATOM 747 O O . ILE A 1 105 ? 7.941 -9.201 -1.197 1.00 94.94 105 ILE A O 1
ATOM 751 N N . ASP A 1 106 ? 8.560 -9.029 0.957 1.00 96.19 106 ASP A N 1
ATOM 752 C CA . ASP A 1 106 ? 7.217 -8.673 1.403 1.00 96.19 106 ASP A CA 1
ATOM 753 C C . ASP A 1 106 ? 6.770 -7.327 0.832 1.00 96.19 106 ASP A C 1
ATOM 755 O O . ASP A 1 106 ? 7.504 -6.337 0.861 1.00 96.19 106 ASP A O 1
ATOM 759 N N . CYS A 1 107 ? 5.520 -7.251 0.371 1.00 96.31 107 CYS A N 1
ATOM 760 C CA . CYS A 1 107 ? 4.905 -6.016 -0.108 1.00 96.31 107 CYS A CA 1
ATOM 761 C C . CYS A 1 107 ? 5.024 -4.906 0.947 1.00 96.31 107 CYS A C 1
ATOM 763 O O . CYS A 1 107 ? 5.254 -3.740 0.620 1.00 96.31 107 CYS A O 1
ATOM 765 N N . THR A 1 108 ? 4.911 -5.285 2.221 1.00 95.44 108 THR A N 1
ATOM 766 C CA . THR A 1 108 ? 4.945 -4.397 3.387 1.00 95.44 108 THR A CA 1
ATOM 767 C C . THR A 1 108 ? 6.321 -3.791 3.675 1.00 95.44 108 THR A C 1
ATOM 769 O O . THR A 1 108 ? 6.381 -2.844 4.458 1.00 95.44 108 THR A O 1
ATOM 772 N N . VAL A 1 109 ? 7.396 -4.254 3.016 1.00 95.38 109 VAL A N 1
ATOM 773 C CA . VAL A 1 109 ? 8.731 -3.625 3.076 1.00 95.38 109 VAL A CA 1
ATOM 774 C C . VAL A 1 109 ? 8.714 -2.223 2.469 1.00 95.38 109 VAL A C 1
ATOM 776 O O . VAL A 1 109 ? 9.403 -1.343 2.968 1.00 95.38 109 VAL A O 1
ATOM 779 N N . CYS A 1 110 ? 7.911 -2.001 1.426 1.00 95.62 110 CYS A N 1
ATOM 780 C CA . CYS A 1 110 ? 7.783 -0.695 0.770 1.00 95.62 110 CYS A CA 1
ATOM 781 C C . CYS A 1 110 ? 6.407 -0.057 1.031 1.00 95.62 110 CYS A C 1
ATOM 783 O O . CYS A 1 110 ? 6.278 1.154 1.218 1.00 95.62 110 CYS A O 1
ATOM 785 N N . HIS A 1 111 ? 5.352 -0.878 1.019 1.00 96.25 111 HIS A N 1
ATOM 78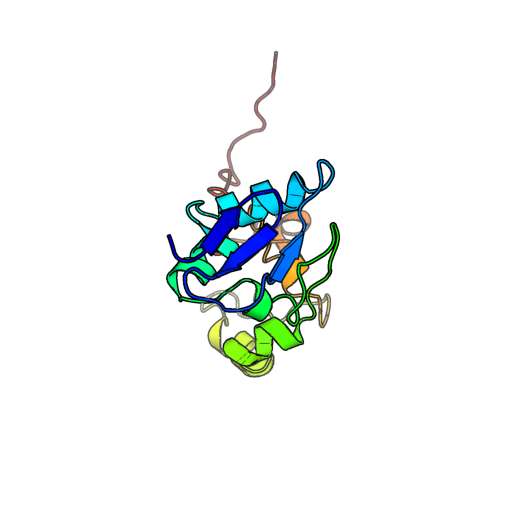6 C CA . HIS A 1 111 ? 3.961 -0.449 1.124 1.00 96.25 111 HIS A CA 1
ATOM 787 C C . HIS A 1 111 ? 3.478 -0.490 2.575 1.00 96.25 111 HIS A C 1
ATOM 789 O O . HIS A 1 111 ? 2.892 -1.468 3.042 1.00 96.25 111 HIS A O 1
ATOM 795 N N . HIS A 1 112 ? 3.703 0.601 3.299 1.00 94.56 112 HIS A N 1
ATOM 796 C CA . HIS A 1 112 ? 3.312 0.717 4.698 1.00 94.56 112 HIS A CA 1
ATOM 797 C C . HIS A 1 112 ? 1.864 1.201 4.828 1.00 94.56 112 HIS A C 1
ATOM 799 O O . HIS A 1 112 ? 1.534 2.311 4.421 1.00 94.56 112 HIS A O 1
ATOM 805 N N . ALA A 1 113 ? 0.998 0.372 5.421 1.00 93.19 113 ALA A N 1
ATOM 806 C CA . ALA A 1 113 ? -0.418 0.692 5.617 1.00 93.19 113 ALA A CA 1
ATOM 807 C C . ALA A 1 113 ? -0.617 1.870 6.586 1.00 93.19 113 ALA A C 1
ATOM 809 O O . ALA A 1 113 ? -1.225 2.875 6.231 1.00 93.19 113 ALA A O 1
ATOM 810 N N . HIS A 1 114 ? -0.069 1.745 7.797 1.00 93.19 114 HIS A N 1
ATOM 811 C CA . HIS A 1 114 ? -0.281 2.677 8.914 1.00 93.19 114 HIS A CA 1
ATOM 812 C C . HIS A 1 114 ? 0.891 3.651 9.134 1.00 93.19 114 HIS A C 1
ATOM 814 O O . HIS A 1 114 ? 0.995 4.270 10.194 1.00 93.19 114 HIS A O 1
ATOM 820 N N . ALA A 1 115 ? 1.792 3.769 8.155 1.00 92.69 115 ALA A N 1
ATOM 821 C CA . ALA A 1 115 ? 2.912 4.709 8.138 1.00 92.69 115 ALA A CA 1
ATOM 822 C C . ALA A 1 115 ? 3.150 5.213 6.705 1.00 92.69 115 ALA A C 1
ATOM 824 O O . ALA A 1 115 ? 2.543 4.715 5.759 1.00 92.69 115 ALA A O 1
ATOM 825 N N . ALA A 1 116 ? 4.011 6.217 6.540 1.00 94.50 116 ALA A N 1
ATOM 826 C CA . ALA A 1 116 ? 4.369 6.712 5.216 1.00 94.50 116 ALA A CA 1
ATOM 827 C C . ALA A 1 116 ? 5.118 5.628 4.435 1.00 94.50 116 ALA A C 1
ATOM 829 O O . ALA A 1 116 ? 6.154 5.186 4.910 1.00 94.50 116 ALA A O 1
ATOM 830 N N . SER A 1 117 ? 4.615 5.223 3.266 1.00 95.56 117 SER A N 1
ATOM 831 C CA . SER A 1 117 ? 5.291 4.245 2.393 1.00 95.56 117 SER A CA 1
ATOM 832 C C . SER A 1 117 ? 6.629 4.775 1.867 1.00 95.56 117 SER A C 1
ATOM 834 O O . SER A 1 117 ? 6.764 5.977 1.619 1.00 95.56 117 SER A O 1
ATOM 836 N N . GLU A 1 118 ? 7.595 3.887 1.639 1.00 93.88 118 GLU A N 1
ATOM 837 C CA . GLU A 1 118 ? 8.927 4.256 1.153 1.00 93.88 118 GLU A CA 1
ATOM 838 C C . GLU A 1 118 ? 9.412 3.367 0.005 1.00 93.88 118 GLU A C 1
ATOM 840 O O . GLU A 1 118 ? 9.142 2.170 -0.062 1.00 93.88 118 GLU A O 1
ATOM 845 N N . ASN A 1 119 ? 10.159 3.963 -0.924 1.00 93.00 119 ASN A N 1
ATOM 846 C CA . ASN A 1 119 ? 10.833 3.206 -1.971 1.00 93.00 119 ASN A CA 1
ATOM 847 C C . ASN A 1 119 ? 12.125 2.622 -1.393 1.00 93.00 119 ASN A C 1
ATOM 849 O O . ASN A 1 119 ? 13.173 3.264 -1.463 1.00 93.00 119 ASN A O 1
ATOM 853 N N . TYR A 1 120 ? 12.054 1.401 -0.862 1.00 94.81 120 TYR A N 1
ATOM 854 C CA . TYR A 1 120 ? 13.181 0.711 -0.223 1.00 94.81 120 TYR A CA 1
ATOM 855 C C . TYR A 1 120 ? 14.467 0.717 -1.071 1.00 94.81 120 TYR A C 1
ATOM 857 O O . TYR A 1 120 ? 15.574 0.869 -0.555 1.00 94.81 120 TYR A O 1
ATOM 865 N N . CYS A 1 121 ? 14.335 0.635 -2.399 1.00 93.06 121 CYS A N 1
ATOM 866 C CA . CYS A 1 121 ? 15.459 0.656 -3.337 1.00 93.06 121 CYS A CA 1
ATOM 867 C C . CYS A 1 121 ? 16.307 1.935 -3.239 1.00 93.06 121 CYS A C 1
ATOM 869 O O . CYS A 1 121 ? 17.513 1.880 -3.475 1.00 93.06 121 CYS A O 1
ATOM 871 N N . LEU A 1 122 ? 15.705 3.080 -2.893 1.00 93.50 122 LEU A N 1
ATOM 872 C CA . LEU A 1 122 ? 16.399 4.370 -2.822 1.00 93.50 122 LEU A CA 1
ATOM 873 C C . LEU A 1 122 ? 17.395 4.447 -1.658 1.00 93.50 122 LEU A C 1
ATOM 875 O O . LEU A 1 122 ? 18.284 5.295 -1.688 1.00 93.50 122 LEU A O 1
ATOM 879 N N . ASN A 1 123 ? 17.318 3.522 -0.695 1.00 93.12 123 ASN A N 1
ATOM 880 C CA . ASN A 1 123 ? 18.304 3.394 0.378 1.00 93.12 123 ASN A CA 1
ATOM 881 C C . ASN A 1 123 ? 19.692 2.989 -0.153 1.00 93.12 123 ASN A C 1
ATOM 883 O O . ASN A 1 123 ? 20.710 3.358 0.429 1.00 93.12 123 ASN A O 1
ATOM 887 N N . CYS A 1 124 ? 19.748 2.267 -1.279 1.00 94.94 124 CYS A N 1
ATOM 888 C CA . CYS A 1 124 ? 20.999 1.878 -1.946 1.00 94.94 124 CYS A CA 1
ATOM 889 C C . CYS A 1 124 ? 21.173 2.534 -3.324 1.00 94.94 124 CYS A C 1
ATOM 891 O O . CYS A 1 124 ? 22.298 2.756 -3.772 1.00 94.94 124 CYS A O 1
ATOM 893 N N . HIS A 1 125 ? 20.071 2.885 -3.987 1.00 93.81 125 HIS A N 1
ATOM 894 C CA . HIS A 1 125 ? 20.036 3.506 -5.308 1.00 93.81 125 HIS A CA 1
ATOM 895 C C . HIS A 1 125 ? 19.463 4.928 -5.242 1.00 93.81 125 HIS A C 1
ATOM 897 O O . HIS A 1 125 ? 18.451 5.218 -5.881 1.00 93.81 125 HIS A O 1
ATOM 903 N N . PRO A 1 126 ? 20.108 5.859 -4.520 1.00 92.06 126 PRO A N 1
ATOM 904 C CA . PRO A 1 126 ? 19.539 7.178 -4.247 1.00 92.06 126 PRO A CA 1
ATOM 905 C C . PRO A 1 126 ? 19.367 8.038 -5.503 1.00 92.06 126 PRO A C 1
ATOM 907 O O . PRO A 1 126 ? 18.681 9.042 -5.458 1.00 92.06 126 PRO A O 1
ATOM 910 N N . LYS A 1 127 ? 19.983 7.674 -6.633 1.00 90.94 127 LYS A N 1
ATOM 911 C CA . LYS A 1 127 ? 19.861 8.409 -7.903 1.00 90.94 127 LYS A CA 1
ATOM 912 C C . LYS A 1 127 ? 18.768 7.858 -8.820 1.00 90.94 127 LYS A C 1
ATOM 914 O O . LYS A 1 127 ? 18.648 8.314 -9.953 1.00 90.94 127 LYS A O 1
ATOM 919 N N . PHE A 1 128 ? 18.034 6.830 -8.395 1.00 90.31 128 PHE A N 1
ATOM 920 C CA . PHE A 1 128 ? 16.944 6.298 -9.202 1.00 90.31 128 PHE A CA 1
ATOM 921 C C . PHE A 1 128 ? 15.738 7.228 -9.138 1.00 90.31 128 PHE A C 1
ATOM 923 O O . PHE A 1 128 ? 15.312 7.663 -8.072 1.00 90.31 128 PHE A O 1
ATOM 930 N N . GLU A 1 129 ? 15.158 7.488 -10.302 1.00 87.56 129 GLU A N 1
ATOM 931 C CA . GLU A 1 129 ? 13.884 8.181 -10.410 1.00 87.56 129 GLU A CA 1
ATOM 932 C C . GLU A 1 129 ? 12.761 7.151 -10.279 1.00 87.56 129 GLU A C 1
ATOM 934 O O . GLU A 1 129 ? 12.458 6.408 -11.214 1.00 87.56 129 GLU A O 1
ATOM 939 N N . MET A 1 130 ? 12.170 7.074 -9.088 1.00 86.88 130 MET A N 1
ATOM 940 C CA . MET A 1 130 ? 11.048 6.183 -8.797 1.00 86.88 130 MET A CA 1
ATOM 941 C C . MET A 1 130 ? 9.780 6.992 -8.549 1.00 86.88 130 MET A C 1
ATOM 943 O O . MET A 1 130 ? 9.810 8.062 -7.939 1.00 86.88 130 MET A O 1
ATOM 947 N N . LYS A 1 131 ? 8.643 6.467 -9.013 1.00 86.50 131 LYS A N 1
ATOM 948 C CA . LYS A 1 131 ? 7.344 7.085 -8.736 1.00 86.50 131 LYS A CA 1
ATOM 949 C C . LYS A 1 131 ? 7.067 7.049 -7.222 1.00 86.50 131 LYS A C 1
ATOM 951 O O . LYS A 1 131 ? 7.424 6.065 -6.568 1.00 86.50 131 LYS A O 1
ATOM 956 N N . PRO A 1 132 ? 6.426 8.086 -6.656 1.00 86.31 132 PRO A N 1
ATOM 957 C CA . PRO A 1 132 ? 5.937 8.027 -5.285 1.00 86.31 132 PRO A CA 1
ATOM 958 C C . PRO A 1 132 ? 4.960 6.861 -5.107 1.00 86.31 132 PRO A C 1
ATOM 960 O O . PRO A 1 132 ? 4.099 6.633 -5.962 1.00 86.31 132 PRO A O 1
ATOM 963 N N . LEU A 1 133 ? 5.076 6.151 -3.986 1.00 91.38 133 LEU A N 1
ATOM 964 C CA . LEU A 1 133 ? 4.116 5.118 -3.607 1.00 91.38 133 LEU A CA 1
ATOM 965 C C . LEU A 1 133 ? 2.827 5.763 -3.069 1.00 91.38 133 LEU A C 1
ATOM 967 O O . LEU A 1 133 ? 2.879 6.848 -2.480 1.00 91.38 133 LEU A O 1
ATOM 971 N N . PRO A 1 134 ? 1.661 5.110 -3.215 1.00 87.75 134 PRO A N 1
ATOM 972 C CA . PRO A 1 134 ? 0.458 5.536 -2.512 1.00 87.75 134 PRO A CA 1
ATOM 973 C C . PRO A 1 134 ? 0.712 5.561 -1.003 1.00 87.75 134 PRO A C 1
ATOM 975 O O . PRO A 1 134 ? 1.260 4.614 -0.447 1.00 87.75 134 PRO A O 1
ATOM 978 N N . GLY A 1 135 ? 0.334 6.652 -0.341 1.00 85.94 135 GLY A N 1
ATOM 979 C CA . GLY A 1 135 ? 0.604 6.821 1.084 1.00 85.94 135 GLY A CA 1
ATOM 980 C C . GLY A 1 135 ? 2.052 7.140 1.439 1.00 85.94 135 GLY A C 1
ATOM 981 O O . GLY A 1 135 ? 2.376 7.165 2.623 1.00 85.94 135 GLY A O 1
ATOM 982 N N . ALA A 1 136 ? 2.925 7.400 0.463 1.00 84.94 136 ALA A N 1
ATOM 983 C CA . ALA A 1 136 ? 4.245 7.946 0.741 1.00 84.94 136 ALA A CA 1
ATOM 984 C C . ALA A 1 136 ? 4.137 9.366 1.310 1.00 84.94 136 ALA A C 1
ATOM 986 O O . ALA A 1 136 ? 3.272 10.157 0.916 1.00 84.94 136 ALA A O 1
ATOM 987 N N . ALA A 1 137 ? 5.062 9.711 2.206 1.00 70.31 137 ALA A N 1
ATOM 988 C CA . ALA A 1 137 ? 5.325 11.112 2.499 1.00 70.31 137 ALA A CA 1
ATOM 989 C C . ALA A 1 137 ? 5.725 11.819 1.188 1.00 70.31 137 ALA A C 1
ATOM 991 O O . ALA A 1 137 ? 6.296 11.170 0.302 1.00 70.31 137 ALA A O 1
ATOM 992 N N . PRO A 1 138 ? 5.439 13.126 1.026 1.00 59.16 138 PRO A N 1
ATOM 993 C CA . PRO A 1 138 ? 5.940 13.866 -0.124 1.00 59.16 138 PRO A CA 1
ATOM 994 C C . PRO A 1 138 ? 7.447 13.626 -0.235 1.00 59.16 138 PRO A C 1
ATOM 996 O O . PRO A 1 138 ? 8.168 13.790 0.751 1.00 59.16 138 PRO A O 1
ATOM 999 N N . LEU A 1 139 ? 7.891 13.160 -1.410 1.00 53.62 139 LEU A N 1
ATOM 1000 C CA . LEU A 1 139 ? 9.293 12.832 -1.647 1.00 53.62 139 LEU A CA 1
ATOM 1001 C C . LEU A 1 139 ? 10.132 14.036 -1.212 1.00 53.62 139 LEU A C 1
ATOM 1003 O O . LEU A 1 139 ? 9.970 15.129 -1.762 1.00 53.62 139 LEU A O 1
ATOM 1007 N N . ARG A 1 140 ? 11.021 13.851 -0.226 1.00 48.59 140 ARG A N 1
ATOM 1008 C CA . ARG A 1 140 ? 12.082 14.836 0.003 1.00 48.59 140 ARG A CA 1
ATOM 1009 C C . ARG A 1 140 ? 12.807 14.978 -1.337 1.00 48.59 140 ARG A C 1
ATOM 1011 O O . ARG A 1 140 ? 13.147 13.946 -1.924 1.00 48.59 140 ARG A O 1
ATOM 1018 N N . PRO A 1 141 ? 12.999 16.199 -1.864 1.00 44.47 141 PRO A N 1
ATOM 1019 C CA . PRO A 1 141 ? 13.719 16.366 -3.110 1.00 44.47 141 PRO A CA 1
ATOM 1020 C C . PRO A 1 141 ? 15.067 15.676 -2.961 1.00 44.47 141 PRO A C 1
ATOM 1022 O O . PRO A 1 141 ? 15.827 15.980 -2.046 1.00 44.47 141 PRO A O 1
ATOM 1025 N N . VAL A 1 142 ? 15.365 14.756 -3.871 1.00 49.44 142 VAL A N 1
ATOM 1026 C CA . VAL A 1 142 ? 16.604 13.964 -3.876 1.00 49.44 142 VAL A CA 1
ATOM 1027 C C . VAL A 1 142 ? 17.852 14.851 -4.085 1.00 49.44 142 VAL A C 1
ATOM 1029 O O . VAL A 1 142 ? 18.985 14.391 -4.006 1.00 49.44 142 VAL A O 1
ATOM 1032 N N . HIS A 1 143 ? 17.634 16.154 -4.308 1.00 46.19 143 HIS A N 1
ATOM 1033 C CA . HIS A 1 143 ? 18.635 17.208 -4.459 1.00 46.19 143 HIS A CA 1
ATOM 1034 C C . HIS A 1 143 ? 18.529 18.326 -3.409 1.00 46.19 143 HIS A C 1
ATOM 1036 O O . HIS A 1 143 ? 19.187 19.354 -3.559 1.00 46.19 143 HIS A O 1
ATOM 1042 N N . ALA A 1 144 ? 17.711 18.178 -2.362 1.00 43.69 144 ALA A N 1
ATOM 1043 C CA . ALA A 1 144 ? 17.812 19.086 -1.228 1.00 43.69 144 ALA A CA 1
ATOM 1044 C C . ALA A 1 144 ? 19.125 18.760 -0.508 1.00 43.69 144 ALA A C 1
ATOM 1046 O O . ALA A 1 144 ? 19.276 17.674 0.056 1.00 43.69 144 ALA A O 1
ATOM 1047 N N . ALA A 1 145 ? 20.088 19.680 -0.605 1.00 39.38 145 ALA A N 1
ATOM 1048 C CA . ALA A 1 145 ? 21.313 19.644 0.181 1.00 39.38 145 ALA A CA 1
ATOM 1049 C C . ALA A 1 145 ? 20.970 19.340 1.653 1.00 39.38 145 ALA A C 1
ATOM 1051 O O . ALA A 1 145 ? 19.904 19.762 2.113 1.00 39.38 145 ALA A O 1
ATOM 1052 N N . PRO A 1 146 ? 21.818 18.593 2.383 1.00 48.31 146 PRO A N 1
ATOM 1053 C CA . PRO A 1 146 ? 21.577 18.362 3.799 1.00 48.31 146 PRO A CA 1
ATOM 1054 C C . PRO A 1 146 ? 21.406 19.718 4.490 1.00 48.31 146 PRO A C 1
ATOM 1056 O O . PRO A 1 146 ? 22.255 20.595 4.355 1.00 48.31 146 PRO A O 1
ATOM 1059 N N . GLU A 1 147 ? 20.277 19.899 5.175 1.00 50.53 147 GLU A N 1
ATOM 1060 C CA . GLU A 1 147 ? 20.087 21.023 6.083 1.00 50.53 147 GLU A CA 1
ATOM 1061 C C . GLU A 1 147 ? 21.132 20.872 7.190 1.00 50.53 147 GLU A C 1
ATOM 1063 O O . GLU A 1 147 ? 21.021 20.000 8.053 1.00 50.53 147 GLU A O 1
ATOM 1068 N N . GLU A 1 148 ? 22.188 21.679 7.121 1.00 47.19 148 GLU A N 1
ATOM 1069 C CA . GLU A 1 148 ? 23.091 21.890 8.243 1.00 47.19 148 GLU A CA 1
ATOM 1070 C C . GLU A 1 148 ? 22.287 22.609 9.330 1.00 47.19 148 GLU A C 1
ATOM 1072 O O . GLU A 1 148 ? 22.018 23.808 9.252 1.00 47.19 148 GLU A O 1
ATOM 1077 N N . THR A 1 149 ? 21.817 21.852 10.318 1.00 37.72 149 THR A N 1
ATOM 1078 C CA . THR A 1 149 ? 21.288 22.425 11.556 1.00 37.72 149 THR A CA 1
ATOM 1079 C C . THR A 1 149 ? 22.409 23.159 12.305 1.00 37.72 149 THR A C 1
ATOM 1081 O O . THR A 1 149 ? 23.507 22.604 12.388 1.00 37.72 149 THR A O 1
ATOM 1084 N N . PRO A 1 150 ? 22.146 24.369 12.838 1.00 55.59 150 PRO A N 1
ATOM 1085 C CA . PRO A 1 150 ? 23.115 25.154 13.605 1.00 55.59 150 PRO A CA 1
ATOM 1086 C C . PRO A 1 150 ? 23.482 24.525 14.955 1.00 55.59 150 PRO A C 1
ATOM 1088 O O . PRO A 1 150 ? 22.648 23.774 15.516 1.00 55.59 150 PRO A O 1
#

Secondary structure (DSSP, 8-state):
--EEEETTEEEETT-SS-SEE--GGGHHHHHHHHHHHH-SSHHHHHHHTT--HHHHSTTS-PPTT----HHHHHHHH--HHHHHHHT--SS-GGG-TTS-TT-S--GGGT--SSS-B--GGGGT-TT---PPPTTBPPPPPTT-------

Sequence (150 aa):
MCHTLARGRFGLAGGKKPLGTLAEGDAPLRRAAASWAGSTLLDAAHAKADVACAGCHAGALPETGAFVENDRCLACHGPADALVKATEPAVHPDRNPHRSHLGEIDCTVCHHAHAASENYCLNCHPKFEMKPLPGAAPLRPVHAAPEETP

InterPro domains:
  IPR012286 Tetraheme cytochrome domain [PF14537] (45-125)
  IPR036280 Multiheme cytochrome superfamily [SSF48695] (49-129)

Radius of gyration: 18.33 Å; chains: 1; bounding box: 48×38×48 Å

Organism: Anaeromyxobacter dehalogenans (strain 2CP-C) (NCBI:txid290397)

Foldseek 3Di:
DQWDQDPQFIDGDVDPDTLDGHDPVCPVVVLLVVCLCDNQAQSVVVSVVVNDPCLFQVSHSDDVVDDGAQVSVCVPVPDLVVQLVVQQDPPCSQPRLSDHPVPDDGPCVQRPNSAAGHSPVCVPVVVDDDDGDRRHDDDDPSPPDPPPDD